Protein AF-A0A6A7AL14-F1 (afdb_monomer_lite)

InterPro domains:
  IPR000210 BTB/POZ domain [PF00651] (25-75)
  IPR000210 BTB/POZ domain [PS50097] (17-75)
  IPR011333 SKP1/BTB/POZ domain superfamily [G3DSA:3.30.710.10] (6-90)
  IPR011333 SKP1/BTB/POZ domain superfamily [SSF54695] (26-85)

pLDDT: mean 71.7, std 19.14, range [37.97, 94.56]

Sequence (100 aa):
MADDMEFNNEAQIPEIVEVEVCSGSEHETFKVLRQLLTFCAPNFAKLFAHHSVQAIKIDDVSPETFDVFLGWLVTESWRPPFTAVLHQGVHPQLDWTMKL

Foldseek 3Di:
DDDDPPPPPPPPLPQWAWEWEEEPPDIDIDTDGLCLCVVPPVVSVVVCVPSPHRYDYHYNDHPVNVVVVSVVSVVVVPDDPPPPPPPDDDDDDDDPDDDD

Organism: NCBI:txid1469910

Secondary structure (DSSP, 8-state):
--------------SEEEEEEEETTEEEEEEEEHHHHHHH-HHHHHHTSSTT--EEEEES--HHHHHHHHHHHHHHHTS-S--S--SSS-----------

Structure (mmCIF, N/CA/C/O backbone):
data_AF-A0A6A7AL14-F1
#
_entry.id   AF-A0A6A7AL14-F1
#
loop_
_atom_site.group_PDB
_atom_site.id
_atom_site.type_symbol
_atom_site.label_atom_id
_atom_site.label_alt_id
_atom_site.label_comp_id
_atom_site.label_asym_id
_atom_site.label_entity_id
_atom_site.label_seq_id
_atom_site.pdbx_PDB_ins_code
_atom_site.Cartn_x
_atom_site.Cartn_y
_atom_site.Cartn_z
_atom_site.occupancy
_atom_site.B_iso_or_equiv
_atom_site.auth_seq_id
_atom_site.auth_comp_id
_atom_site.auth_asym_id
_atom_site.auth_atom_id
_atom_site.pdbx_PDB_model_num
ATOM 1 N N . MET A 1 1 ? -14.619 1.844 -48.938 1.00 43.00 1 MET A N 1
ATOM 2 C CA . MET A 1 1 ? -13.542 0.995 -48.391 1.00 43.00 1 MET A CA 1
ATOM 3 C C . MET A 1 1 ? -12.768 1.909 -47.459 1.00 43.00 1 MET A C 1
ATOM 5 O O . MET A 1 1 ? -12.113 2.803 -47.969 1.00 43.00 1 MET A O 1
ATOM 9 N N . ALA A 1 2 ? -13.163 2.006 -46.183 1.00 49.00 2 ALA A N 1
ATOM 10 C CA . ALA A 1 2 ? -12.740 1.103 -45.095 1.00 49.00 2 ALA A CA 1
ATOM 11 C C . ALA A 1 2 ? -11.200 1.048 -45.080 1.00 49.00 2 ALA A C 1
ATOM 13 O O . ALA A 1 2 ? -10.614 0.595 -46.055 1.00 49.00 2 ALA A O 1
ATOM 14 N N . ASP A 1 3 ? -10.515 1.625 -44.102 1.00 47.38 3 ASP A N 1
ATOM 15 C CA . ASP A 1 3 ? -10.616 1.189 -42.714 1.00 47.38 3 ASP A CA 1
ATOM 16 C C . ASP A 1 3 ? -10.251 2.324 -41.746 1.00 47.38 3 ASP A C 1
ATOM 18 O O . ASP A 1 3 ? -9.265 3.040 -41.935 1.00 47.38 3 ASP A O 1
ATOM 22 N N . ASP A 1 4 ? -11.104 2.480 -40.743 1.00 56.97 4 ASP A N 1
ATOM 23 C CA . ASP A 1 4 ? -10.960 3.332 -39.574 1.00 56.97 4 ASP A CA 1
ATOM 24 C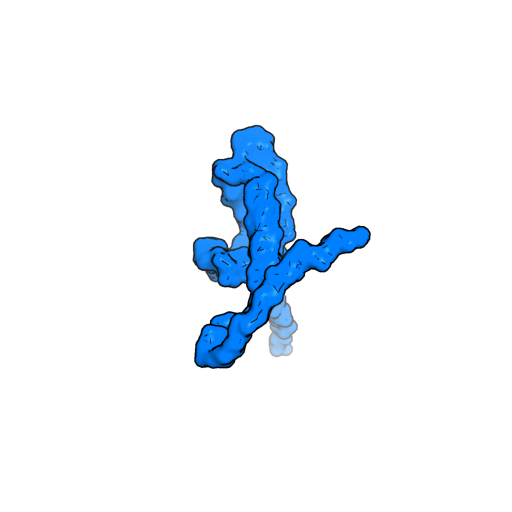 C . ASP A 1 4 ? -9.811 2.763 -38.728 1.00 56.97 4 ASP A C 1
ATOM 26 O O . ASP A 1 4 ? -9.966 1.750 -38.050 1.00 56.97 4 ASP A O 1
ATOM 30 N N . MET A 1 5 ? -8.615 3.348 -38.822 1.00 54.69 5 MET A N 1
ATOM 31 C CA . MET A 1 5 ? -7.491 2.938 -37.979 1.00 54.69 5 MET A CA 1
ATOM 32 C C . MET A 1 5 ? -7.626 3.643 -36.624 1.00 54.69 5 MET A C 1
ATOM 34 O O . MET A 1 5 ? -6.865 4.555 -36.296 1.00 54.69 5 MET A O 1
ATOM 38 N N . GLU A 1 6 ? -8.649 3.243 -35.861 1.00 52.94 6 GLU A N 1
ATOM 39 C CA . GLU A 1 6 ? -8.744 3.515 -34.430 1.00 52.94 6 GLU A CA 1
ATOM 40 C C . GLU A 1 6 ? -7.469 2.964 -33.787 1.00 52.94 6 GLU A C 1
ATOM 42 O O . GLU A 1 6 ? -7.257 1.753 -33.687 1.00 52.94 6 GLU A O 1
ATOM 47 N N . PHE A 1 7 ? -6.576 3.868 -33.383 1.00 50.09 7 PHE A N 1
ATOM 48 C CA . PHE A 1 7 ? -5.490 3.523 -32.484 1.00 50.09 7 PHE A CA 1
ATOM 49 C C . PHE A 1 7 ? -6.136 3.004 -31.210 1.00 50.09 7 PHE A C 1
ATOM 51 O O . PHE A 1 7 ? -6.687 3.770 -30.421 1.00 50.09 7 PHE A O 1
ATOM 58 N N . ASN A 1 8 ? -6.094 1.682 -31.077 1.00 45.41 8 ASN A N 1
ATOM 59 C CA . ASN A 1 8 ? -6.527 0.930 -29.923 1.00 45.41 8 ASN A CA 1
ATOM 60 C C . ASN A 1 8 ? -5.902 1.595 -28.694 1.00 45.41 8 ASN A C 1
ATOM 62 O O . ASN A 1 8 ? -4.702 1.477 -28.447 1.00 45.41 8 ASN A O 1
ATOM 66 N N . ASN A 1 9 ? -6.709 2.378 -27.983 1.00 50.41 9 ASN A N 1
ATOM 67 C CA . ASN A 1 9 ? -6.327 3.052 -26.759 1.00 50.41 9 ASN A CA 1
ATOM 68 C C . ASN A 1 9 ? -6.261 1.959 -25.691 1.00 50.41 9 ASN A C 1
ATOM 70 O O . ASN A 1 9 ? -7.194 1.800 -24.902 1.00 50.41 9 ASN A O 1
ATOM 74 N N . GLU A 1 10 ? -5.204 1.138 -25.758 1.00 51.16 10 GLU A N 1
ATOM 75 C CA . GLU A 1 10 ? -4.845 0.157 -24.743 1.00 51.16 10 GLU A CA 1
ATOM 76 C C . GLU A 1 10 ? -4.931 0.898 -23.421 1.00 51.16 10 GLU A C 1
ATOM 78 O O . GLU A 1 10 ? -4.181 1.848 -23.194 1.00 51.16 10 GLU A O 1
ATOM 83 N N . ALA A 1 11 ? -5.950 0.560 -22.628 1.00 49.00 11 ALA A N 1
ATOM 84 C CA . ALA A 1 11 ? -6.266 1.249 -21.395 1.00 49.00 11 ALA A CA 1
ATOM 85 C C . ALA A 1 11 ? -4.969 1.380 -20.599 1.00 49.00 11 ALA A C 1
ATOM 87 O O . ALA A 1 11 ? -4.434 0.370 -20.142 1.00 49.00 11 ALA A O 1
ATOM 88 N N . GLN A 1 12 ? -4.428 2.603 -20.519 1.00 54.72 12 GLN A N 1
ATOM 89 C CA . GLN A 1 12 ? -3.201 2.866 -19.782 1.00 54.72 12 GLN A CA 1
ATOM 90 C C . GLN A 1 12 ? -3.446 2.365 -18.372 1.00 54.72 12 GLN A C 1
ATOM 92 O O . GLN A 1 12 ? -4.288 2.899 -17.650 1.00 54.72 12 GLN A O 1
ATOM 97 N N . ILE A 1 13 ? -2.776 1.270 -18.027 1.00 58.41 13 ILE A N 1
ATOM 98 C CA . ILE A 1 13 ? -2.922 0.645 -16.725 1.00 58.41 13 ILE A CA 1
ATOM 99 C C . ILE A 1 13 ? -2.462 1.703 -15.728 1.00 58.41 13 ILE A C 1
ATOM 101 O O . ILE A 1 13 ? -1.310 2.135 -15.817 1.00 58.41 13 ILE A O 1
ATOM 105 N N . PRO A 1 14 ? -3.331 2.156 -14.813 1.00 59.88 14 PRO A N 1
ATOM 106 C CA . PRO A 1 14 ? -2.974 3.243 -13.929 1.00 59.88 14 PRO A CA 1
ATOM 107 C C . PRO A 1 14 ? -1.822 2.780 -13.042 1.00 59.88 14 PRO A C 1
ATOM 109 O O . PRO A 1 14 ? -1.929 1.806 -12.282 1.00 59.88 14 PRO A O 1
ATOM 112 N N . GLU A 1 15 ? -0.697 3.469 -13.221 1.00 80.88 15 GLU A N 1
ATOM 113 C CA . GLU A 1 15 ? 0.557 3.239 -12.512 1.00 80.88 15 GLU A CA 1
ATOM 114 C C . GLU A 1 15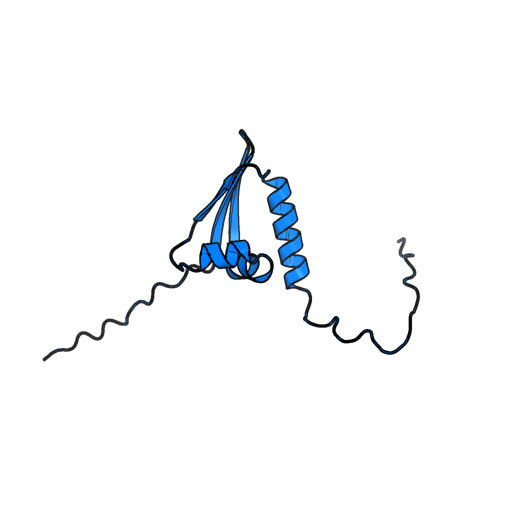 ? 0.420 3.592 -11.028 1.00 80.88 15 GLU A C 1
ATOM 116 O O . GLU A 1 15 ? 1.062 2.976 -10.181 1.00 80.88 15 GLU A O 1
ATOM 121 N N . ILE A 1 16 ? -0.477 4.527 -10.711 1.00 85.81 16 ILE A N 1
ATOM 122 C CA . ILE A 1 16 ? -0.809 4.955 -9.355 1.00 85.81 16 ILE A CA 1
ATOM 123 C C . ILE A 1 16 ? -2.130 4.305 -8.941 1.00 85.81 16 ILE A C 1
ATOM 125 O O . ILE A 1 16 ? -3.103 4.326 -9.694 1.00 85.81 16 ILE A O 1
ATOM 129 N N . VAL A 1 17 ? -2.156 3.744 -7.736 1.00 88.81 17 VAL A N 1
ATOM 130 C CA . VAL A 1 17 ? -3.340 3.170 -7.095 1.00 88.81 17 VAL A CA 1
ATOM 131 C C . VAL A 1 17 ? -3.662 3.937 -5.818 1.00 88.81 17 VAL A C 1
ATOM 133 O O . VAL A 1 17 ? -2.764 4.381 -5.099 1.00 88.81 17 VAL A O 1
ATOM 136 N N . GLU A 1 18 ? -4.950 4.100 -5.547 1.00 91.38 18 GLU A N 1
ATOM 137 C CA . GLU A 1 18 ? -5.453 4.719 -4.325 1.00 91.38 18 GLU A CA 1
ATOM 138 C C . GLU A 1 18 ? -5.673 3.637 -3.263 1.00 91.38 18 GLU A C 1
ATOM 140 O O . GLU A 1 18 ? -6.318 2.619 -3.514 1.00 91.38 18 GLU A O 1
ATOM 145 N N . VAL A 1 19 ? -5.104 3.827 -2.079 1.00 91.75 19 VAL A N 1
ATOM 146 C CA . VAL A 1 19 ? -5.248 2.914 -0.946 1.00 91.75 19 VAL A CA 1
ATOM 147 C C . VAL A 1 19 ? -5.943 3.666 0.174 1.00 91.75 19 VAL A C 1
ATOM 149 O O . VAL A 1 19 ? -5.342 4.529 0.808 1.00 91.75 19 VAL A O 1
ATOM 152 N N . GLU A 1 20 ? -7.215 3.363 0.400 1.00 93.94 20 GLU A N 1
ATOM 153 C CA . GLU A 1 20 ? -7.954 3.854 1.558 1.00 93.94 20 GLU A CA 1
ATOM 154 C C . GLU A 1 20 ? -7.662 2.944 2.752 1.00 93.94 20 GLU A C 1
ATOM 156 O O . GLU A 1 20 ? -7.944 1.748 2.714 1.00 93.94 20 GLU A O 1
ATOM 161 N N . VAL A 1 21 ? -7.094 3.501 3.814 1.00 94.44 21 VAL A N 1
ATOM 162 C CA . VAL A 1 21 ? -6.734 2.780 5.036 1.00 94.44 21 VAL A CA 1
ATOM 163 C C . VAL A 1 21 ? -7.659 3.235 6.149 1.00 94.44 21 VAL A C 1
ATOM 165 O O . VAL A 1 21 ? -7.789 4.436 6.377 1.00 94.44 21 VAL A O 1
ATOM 168 N N . CYS A 1 22 ? -8.321 2.291 6.810 1.00 91.62 22 CYS A N 1
ATOM 169 C CA . CYS A 1 22 ? -9.339 2.545 7.824 1.00 91.62 22 CYS A CA 1
ATOM 170 C C . CYS A 1 22 ? -9.025 1.795 9.128 1.00 91.62 22 CYS A C 1
ATOM 172 O O . CYS A 1 22 ? -8.849 0.577 9.123 1.00 91.62 22 CYS A O 1
ATOM 174 N N . SER A 1 23 ? -9.062 2.507 10.257 1.00 92.50 23 SER A N 1
ATOM 175 C CA . SER A 1 23 ? -8.988 1.938 11.609 1.00 92.50 23 SER A CA 1
ATOM 176 C C . SER A 1 23 ? -10.024 2.603 12.512 1.00 92.50 23 SER A C 1
ATOM 178 O O . SER A 1 23 ? -9.844 3.721 12.996 1.00 92.50 23 SER A O 1
ATOM 180 N N . GLY A 1 24 ? -11.149 1.921 12.733 1.00 88.38 24 GLY A N 1
ATOM 181 C CA . GLY A 1 24 ? -12.268 2.475 13.495 1.00 88.38 24 GLY A CA 1
ATOM 182 C C . GLY A 1 24 ? -12.833 3.739 12.837 1.00 88.38 24 GLY A C 1
ATOM 183 O O . GLY A 1 24 ? -13.444 3.661 11.775 1.00 88.38 24 GLY A O 1
ATOM 184 N N . SER A 1 25 ? -12.645 4.894 13.482 1.00 87.75 25 SER A N 1
ATOM 185 C CA . SER A 1 25 ? -13.084 6.205 12.970 1.00 87.75 25 SER A CA 1
ATOM 186 C C . SER A 1 25 ? -12.024 6.914 12.117 1.00 87.75 25 SER A C 1
ATOM 188 O O . SER A 1 25 ? -12.337 7.900 11.446 1.00 87.75 25 SER A O 1
ATOM 190 N N . GLU A 1 26 ? -10.775 6.452 12.164 1.00 90.12 26 GLU A N 1
ATOM 191 C CA . GLU A 1 26 ? -9.658 7.038 11.427 1.00 90.12 26 GLU A CA 1
ATOM 192 C C . GLU A 1 26 ? -9.632 6.479 10.007 1.00 90.12 26 GLU A C 1
ATOM 194 O O . GLU A 1 26 ? -9.732 5.266 9.809 1.00 90.12 26 GLU A O 1
ATOM 199 N N . HIS A 1 27 ? -9.497 7.361 9.019 1.00 92.69 27 HIS A N 1
ATOM 200 C CA . HIS A 1 27 ? -9.343 6.973 7.625 1.00 92.69 27 HIS A CA 1
ATOM 201 C C . HIS A 1 27 ? -8.417 7.941 6.894 1.00 92.69 27 HIS A C 1
ATOM 203 O O . HIS A 1 27 ? -8.476 9.150 7.114 1.00 92.69 27 HIS A O 1
ATOM 209 N N . GLU A 1 28 ? -7.583 7.408 6.009 1.00 94.50 28 GLU A N 1
ATOM 210 C CA . GLU A 1 28 ? -6.706 8.198 5.148 1.00 94.50 28 GLU A CA 1
ATOM 211 C C . GLU A 1 28 ? -6.547 7.516 3.789 1.00 94.50 28 GLU A C 1
ATOM 213 O O . GLU A 1 28 ? -6.620 6.291 3.677 1.00 94.50 28 GLU A O 1
ATOM 218 N N . THR A 1 29 ? -6.358 8.309 2.736 1.00 94.56 29 THR A N 1
ATOM 219 C CA . THR A 1 29 ? -6.169 7.803 1.375 1.00 94.56 29 THR A CA 1
ATOM 220 C C . THR A 1 29 ? -4.755 8.089 0.897 1.00 94.56 29 THR A C 1
ATOM 222 O O . THR A 1 29 ? -4.345 9.243 0.787 1.00 94.56 29 THR A O 1
ATOM 225 N N . PHE A 1 30 ? -4.039 7.031 0.534 1.00 91.94 30 PHE A N 1
ATOM 226 C CA . PHE A 1 30 ? -2.678 7.092 0.017 1.00 91.94 30 PHE A CA 1
ATOM 227 C C . PHE A 1 30 ? -2.670 6.886 -1.493 1.00 91.94 30 PHE A C 1
ATOM 229 O O . PHE A 1 30 ? -3.342 5.996 -2.012 1.00 91.94 30 PHE A O 1
ATOM 236 N N . LYS A 1 31 ? -1.864 7.668 -2.212 1.00 90.88 31 LYS A N 1
ATOM 237 C CA . LYS A 1 31 ? -1.594 7.455 -3.640 1.00 90.88 31 LYS A CA 1
ATOM 238 C C . LYS A 1 31 ? -0.243 6.779 -3.785 1.00 90.88 31 LYS A C 1
ATOM 240 O O . LYS A 1 31 ? 0.781 7.386 -3.480 1.00 90.88 31 LYS A O 1
ATOM 245 N N . VAL A 1 32 ? -0.241 5.528 -4.229 1.00 88.56 32 VAL A N 1
ATOM 246 C CA . VAL A 1 32 ? 0.952 4.673 -4.215 1.00 88.56 32 VAL A CA 1
ATOM 247 C C . VAL A 1 32 ? 1.214 4.117 -5.607 1.00 88.56 32 VAL A C 1
ATOM 249 O O . VAL A 1 32 ? 0.286 3.785 -6.338 1.00 88.56 32 VAL A O 1
ATOM 252 N N . LEU A 1 33 ? 2.485 3.984 -5.987 1.00 86.56 33 LEU A N 1
ATOM 253 C CA . LEU A 1 33 ? 2.850 3.298 -7.224 1.00 86.56 33 LEU A CA 1
ATOM 254 C C . LEU A 1 33 ? 2.493 1.812 -7.114 1.00 86.56 33 LEU A C 1
ATOM 256 O O . LEU A 1 33 ? 2.956 1.113 -6.209 1.00 86.56 33 LEU A O 1
ATOM 260 N N . ARG A 1 34 ? 1.718 1.303 -8.073 1.00 85.19 34 ARG A N 1
ATOM 261 C CA . ARG A 1 34 ? 1.335 -0.112 -8.164 1.00 85.19 34 ARG A CA 1
ATOM 262 C C . ARG A 1 34 ? 2.567 -1.010 -8.098 1.00 85.19 34 ARG A C 1
ATOM 264 O O . ARG A 1 34 ? 2.581 -1.973 -7.340 1.00 85.19 34 ARG A O 1
ATOM 271 N N . GLN A 1 35 ? 3.615 -0.665 -8.848 1.00 82.75 35 GLN A N 1
ATOM 272 C CA . GLN A 1 35 ? 4.859 -1.436 -8.879 1.00 82.75 35 GLN A CA 1
ATOM 273 C C . GLN A 1 35 ? 5.493 -1.568 -7.491 1.00 82.75 35 GLN A C 1
ATOM 275 O O . GLN A 1 35 ? 5.873 -2.676 -7.121 1.00 82.75 35 GLN A O 1
ATOM 280 N N . LEU A 1 36 ? 5.513 -0.489 -6.703 1.00 83.62 36 LEU A N 1
ATOM 281 C CA . LEU A 1 36 ? 6.072 -0.471 -5.349 1.00 83.62 36 LEU A CA 1
ATOM 282 C C . LEU A 1 36 ? 5.356 -1.469 -4.425 1.00 83.62 36 LEU A C 1
ATOM 284 O O . LEU A 1 36 ? 6.004 -2.264 -3.746 1.00 83.62 36 LEU A O 1
ATOM 288 N N . LEU A 1 37 ? 4.019 -1.489 -4.460 1.00 84.62 37 LEU A N 1
ATOM 289 C CA . LEU A 1 37 ? 3.219 -2.442 -3.682 1.00 84.62 37 LEU A CA 1
ATOM 290 C C . LEU A 1 37 ? 3.414 -3.883 -4.168 1.00 84.62 37 LEU A C 1
ATOM 292 O O . LEU A 1 37 ? 3.570 -4.798 -3.363 1.00 84.62 37 LEU A O 1
ATOM 296 N N . THR A 1 38 ? 3.418 -4.105 -5.484 1.00 83.94 38 THR A N 1
ATOM 297 C CA . THR A 1 38 ? 3.525 -5.463 -6.045 1.00 83.94 38 THR A CA 1
ATOM 298 C C . THR A 1 38 ? 4.917 -6.080 -5.920 1.00 83.94 38 THR A C 1
ATOM 300 O O . THR A 1 38 ? 5.020 -7.303 -5.859 1.00 83.94 38 THR A O 1
ATOM 303 N N . PHE A 1 39 ? 5.973 -5.262 -5.873 1.00 77.44 39 PHE A N 1
ATOM 304 C CA . PHE A 1 39 ? 7.358 -5.730 -5.839 1.00 77.44 39 PHE A CA 1
ATOM 305 C C . PHE A 1 39 ? 7.720 -6.351 -4.487 1.00 77.44 39 PHE A C 1
ATOM 307 O O . PHE A 1 39 ? 8.248 -7.460 -4.431 1.00 77.44 39 PHE A O 1
ATOM 314 N N . CYS A 1 40 ? 7.385 -5.669 -3.395 1.00 70.25 40 CYS A N 1
ATO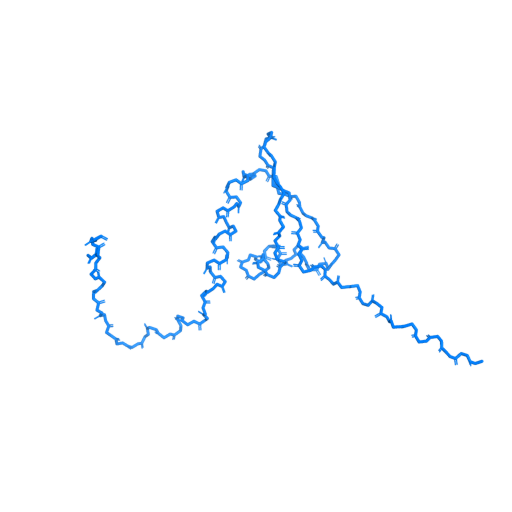M 315 C CA . CYS A 1 40 ? 7.741 -6.109 -2.046 1.00 70.25 40 CYS A CA 1
ATOM 316 C C . CYS A 1 40 ? 6.646 -6.936 -1.360 1.00 70.25 40 CYS A C 1
ATOM 31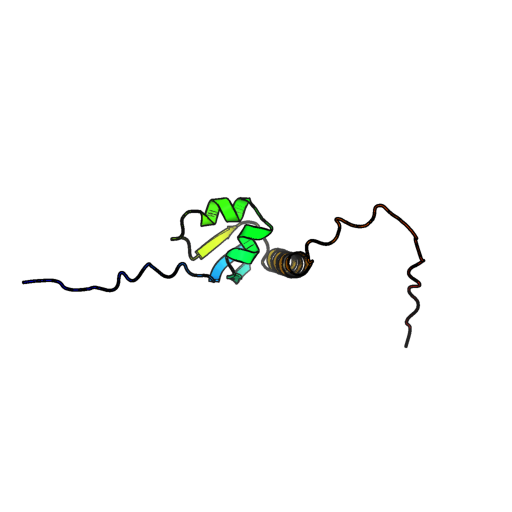8 O O . CYS A 1 40 ? 6.925 -7.610 -0.370 1.00 70.25 40 CYS A O 1
ATOM 320 N N . ALA A 1 41 ? 5.397 -6.888 -1.842 1.00 76.94 41 ALA A N 1
ATOM 321 C CA . ALA A 1 41 ? 4.273 -7.526 -1.168 1.00 76.94 41 ALA A CA 1
ATOM 322 C C . ALA A 1 41 ? 3.427 -8.388 -2.137 1.00 76.94 41 ALA A C 1
ATOM 324 O O . ALA A 1 41 ? 2.512 -7.901 -2.811 1.00 76.94 41 ALA A O 1
ATOM 325 N N . PRO A 1 42 ? 3.666 -9.716 -2.188 1.00 77.88 42 PRO A N 1
ATOM 326 C CA . PRO A 1 42 ? 3.088 -10.608 -3.201 1.00 77.88 42 PRO A CA 1
ATOM 327 C C . PRO A 1 42 ? 1.561 -10.748 -3.117 1.00 77.88 42 PRO A C 1
ATOM 329 O O . PRO A 1 42 ? 0.916 -11.146 -4.088 1.00 77.88 42 PRO A O 1
ATOM 332 N N . ASN A 1 43 ? 0.952 -10.406 -1.980 1.00 84.38 43 ASN A N 1
ATOM 333 C CA . ASN A 1 43 ? -0.504 -10.366 -1.850 1.00 84.38 43 ASN A CA 1
ATOM 334 C C . ASN A 1 43 ? -1.114 -9.209 -2.654 1.00 84.38 43 AS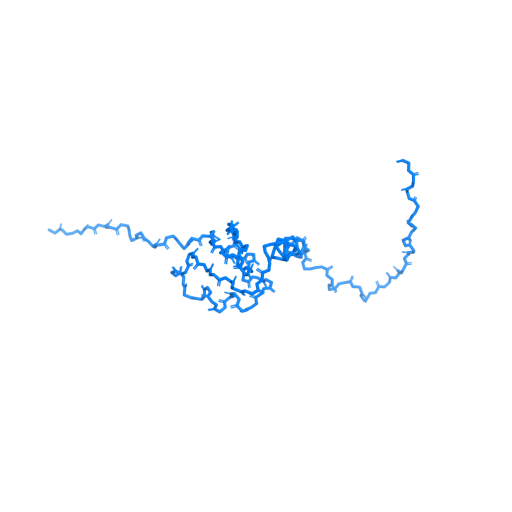N A C 1
ATOM 336 O O . ASN A 1 43 ? -2.136 -9.407 -3.309 1.00 84.38 43 ASN A O 1
ATOM 340 N N . PHE A 1 44 ? -0.451 -8.047 -2.703 1.00 82.69 44 PHE A N 1
ATOM 341 C CA . PHE A 1 44 ? -0.865 -6.950 -3.578 1.00 82.69 44 PHE A CA 1
ATOM 342 C C . PHE A 1 44 ? -0.650 -7.308 -5.051 1.00 82.69 44 PHE A C 1
ATOM 344 O O . PHE A 1 44 ? -1.489 -6.971 -5.878 1.00 82.69 44 PHE A O 1
ATOM 351 N N . A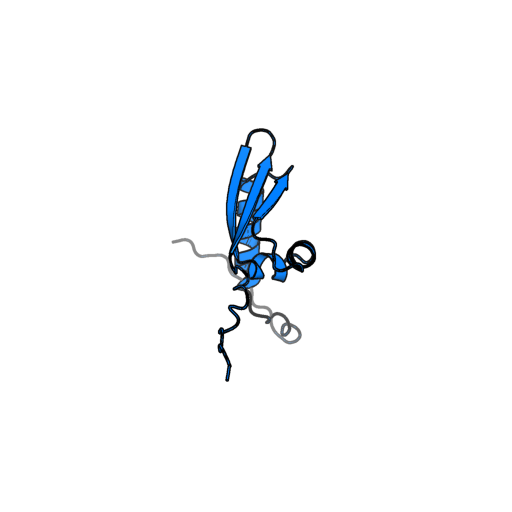LA A 1 45 ? 0.396 -8.071 -5.393 1.00 79.12 45 ALA A N 1
ATOM 352 C CA . ALA A 1 45 ? 0.587 -8.569 -6.761 1.00 79.12 45 ALA A CA 1
ATOM 353 C C . ALA A 1 45 ? -0.594 -9.426 -7.250 1.00 79.12 45 ALA A C 1
ATOM 355 O O . ALA A 1 45 ? -1.045 -9.265 -8.381 1.00 79.12 45 ALA A O 1
ATOM 356 N N . LYS A 1 46 ? -1.149 -10.286 -6.385 1.00 81.94 46 LYS A N 1
ATOM 357 C CA . LYS A 1 46 ? -2.366 -11.057 -6.699 1.00 81.94 46 LYS A CA 1
ATOM 358 C C . LYS A 1 46 ? -3.595 -10.163 -6.842 1.00 81.94 46 LYS A C 1
ATOM 360 O O . LYS A 1 46 ? -4.418 -10.392 -7.721 1.00 81.94 46 LYS A O 1
ATOM 365 N N . LEU A 1 47 ? -3.710 -9.148 -5.991 1.00 80.88 47 LEU A N 1
ATOM 366 C CA . LEU A 1 47 ? -4.853 -8.240 -5.968 1.00 80.88 47 LEU A CA 1
ATOM 367 C C . LEU A 1 47 ? -4.880 -7.307 -7.193 1.00 80.88 47 LEU A C 1
ATOM 369 O O . LEU A 1 47 ? -5.942 -7.051 -7.754 1.00 80.88 47 LEU A O 1
ATOM 373 N N . PHE A 1 48 ? -3.709 -6.881 -7.669 1.00 79.00 48 PHE A N 1
ATOM 374 C CA . PHE A 1 48 ? -3.544 -6.062 -8.873 1.00 79.00 48 PHE A CA 1
ATOM 375 C C . PHE A 1 48 ? -3.322 -6.873 -10.161 1.00 79.00 48 PHE A C 1
ATOM 377 O O . PHE A 1 48 ? -3.095 -6.269 -11.212 1.00 79.00 48 PHE A O 1
ATOM 384 N N . ALA A 1 49 ? -3.407 -8.210 -10.107 1.00 73.88 49 ALA A N 1
ATOM 385 C CA . ALA A 1 49 ? -3.291 -9.081 -11.281 1.00 73.88 49 ALA A CA 1
ATOM 386 C C . ALA A 1 49 ? -4.384 -8.790 -12.323 1.00 73.88 49 ALA A C 1
ATOM 388 O O . ALA A 1 49 ? -4.164 -8.916 -13.525 1.00 73.88 49 ALA A O 1
ATOM 389 N N . HIS A 1 50 ? -5.552 -8.338 -11.863 1.00 70.75 50 HIS A N 1
ATOM 390 C CA . HIS A 1 50 ? -6.552 -7.726 -12.723 1.00 70.75 50 HIS A CA 1
ATOM 391 C C . HIS A 1 50 ? -6.235 -6.232 -12.851 1.00 70.75 50 HIS A C 1
ATOM 393 O O . HIS A 1 50 ? -6.456 -5.441 -11.933 1.00 70.75 50 HIS A O 1
ATOM 399 N N . HIS A 1 51 ? -5.701 -5.843 -14.011 1.00 66.19 51 HIS A N 1
ATOM 400 C CA . HIS A 1 51 ? -5.212 -4.490 -14.305 1.00 66.19 51 HIS A CA 1
ATOM 401 C C . HIS A 1 51 ? -6.250 -3.361 -14.138 1.00 66.19 51 HIS A C 1
ATOM 403 O O . HIS A 1 51 ? -5.886 -2.189 -14.138 1.00 66.19 51 HIS A O 1
ATOM 409 N N . SER A 1 52 ? -7.523 -3.698 -13.936 1.00 71.81 52 SER A N 1
ATOM 410 C CA . SER A 1 52 ? -8.637 -2.772 -13.725 1.00 71.81 52 SER A CA 1
ATOM 411 C C . SER A 1 52 ? -8.731 -2.183 -12.315 1.00 71.81 52 SER A C 1
ATOM 413 O O . SER A 1 52 ? -9.476 -1.225 -12.119 1.00 71.81 52 SER A O 1
ATOM 415 N N . VAL A 1 53 ? -8.029 -2.736 -11.321 1.00 76.56 53 VAL A N 1
ATOM 416 C CA . VAL A 1 53 ? -8.103 -2.224 -9.943 1.00 76.56 53 VAL A CA 1
ATOM 417 C C . VAL A 1 53 ? -7.300 -0.928 -9.830 1.00 76.56 53 VAL A C 1
ATOM 419 O O . VAL A 1 53 ? -6.097 -0.923 -10.098 1.00 76.56 53 VAL A O 1
ATOM 422 N N . GLN A 1 54 ? -7.977 0.159 -9.452 1.00 80.56 54 GLN A N 1
ATOM 423 C CA . GLN A 1 54 ? -7.389 1.499 -9.289 1.00 80.56 54 GLN A CA 1
ATOM 424 C C . GLN A 1 54 ? -7.447 1.994 -7.844 1.00 80.56 54 GLN A C 1
ATOM 426 O O . GLN A 1 54 ? -6.625 2.811 -7.451 1.00 80.56 54 GLN A O 1
ATOM 431 N N . ALA A 1 55 ? -8.390 1.476 -7.058 1.00 86.06 55 ALA A N 1
ATOM 432 C CA . ALA A 1 55 ? -8.571 1.818 -5.661 1.00 86.06 55 ALA A CA 1
ATOM 433 C C . ALA A 1 55 ? -8.795 0.549 -4.840 1.00 86.06 55 ALA A C 1
ATOM 435 O O . ALA A 1 55 ? -9.486 -0.372 -5.287 1.00 86.06 55 ALA A O 1
ATOM 436 N N . ILE A 1 56 ? -8.198 0.501 -3.655 1.00 89.50 56 ILE A N 1
ATOM 437 C CA . ILE A 1 56 ? -8.339 -0.598 -2.704 1.00 89.50 56 ILE A CA 1
ATOM 438 C C . ILE A 1 56 ? -8.591 -0.029 -1.315 1.00 89.50 56 ILE A C 1
ATOM 440 O O . ILE A 1 56 ? -8.113 1.054 -0.987 1.00 89.50 56 ILE A O 1
ATOM 444 N N . LYS A 1 57 ? -9.330 -0.776 -0.501 1.00 91.25 57 LYS A N 1
ATOM 445 C CA . LYS A 1 57 ? -9.582 -0.438 0.894 1.00 91.25 57 LYS A CA 1
ATOM 446 C C . LYS A 1 57 ? -8.924 -1.473 1.798 1.00 91.25 57 LYS A C 1
ATOM 448 O O . LYS A 1 57 ? -9.011 -2.670 1.521 1.00 91.25 57 LYS A O 1
ATOM 453 N N . ILE A 1 58 ? -8.258 -1.002 2.843 1.00 90.88 58 ILE A N 1
ATOM 454 C CA . ILE A 1 58 ? -7.634 -1.807 3.887 1.00 90.88 58 ILE A CA 1
ATOM 455 C C . ILE A 1 58 ? -8.282 -1.405 5.205 1.00 90.88 58 ILE A C 1
ATOM 457 O O . ILE A 1 58 ? -8.037 -0.319 5.724 1.00 90.88 58 ILE A O 1
ATOM 461 N N . ASP A 1 59 ? -9.121 -2.286 5.727 1.00 91.56 59 ASP A N 1
ATOM 462 C CA . ASP A 1 59 ? -9.704 -2.147 7.055 1.00 91.56 59 ASP A CA 1
ATOM 463 C C . ASP A 1 59 ? -8.764 -2.742 8.119 1.00 91.56 59 ASP A C 1
ATOM 465 O O . ASP A 1 59 ? -7.935 -3.603 7.818 1.00 91.56 59 ASP A O 1
ATOM 469 N N . ASP A 1 60 ? -8.924 -2.300 9.369 1.00 91.56 60 ASP A N 1
ATOM 470 C CA . ASP A 1 60 ? -8.184 -2.783 10.549 1.00 91.56 60 ASP A CA 1
ATOM 471 C C . ASP A 1 60 ? -6.688 -2.405 10.579 1.00 91.56 60 ASP A C 1
ATOM 473 O O . ASP A 1 60 ? -5.892 -2.981 11.317 1.00 91.56 60 ASP A O 1
ATOM 477 N N . VAL A 1 61 ? -6.285 -1.405 9.792 1.00 91.38 61 VAL A N 1
ATOM 478 C CA . VAL A 1 61 ? -4.914 -0.874 9.792 1.00 91.38 61 VAL A CA 1
ATOM 479 C C . VAL A 1 61 ? -4.976 0.621 10.056 1.00 91.38 61 VAL A C 1
ATOM 481 O O . VAL A 1 61 ? -5.753 1.330 9.423 1.00 91.38 61 VAL A O 1
ATOM 484 N N . SER A 1 62 ? -4.173 1.121 11.000 1.00 93.50 62 SER A N 1
ATOM 485 C CA . SER A 1 62 ? -4.096 2.565 11.220 1.00 93.50 62 SER A CA 1
ATOM 486 C C . SER A 1 62 ? -3.338 3.242 10.071 1.00 93.50 62 SER A C 1
ATOM 488 O O . SER A 1 62 ? -2.332 2.690 9.607 1.00 93.50 62 SER A O 1
ATOM 490 N N . PRO A 1 63 ? -3.766 4.439 9.626 1.00 93.62 63 PRO A N 1
ATOM 491 C CA . PRO A 1 63 ? -3.050 5.212 8.610 1.00 93.62 63 PRO A CA 1
ATOM 492 C C . PRO A 1 63 ? -1.556 5.367 8.907 1.00 93.62 63 PRO A C 1
ATOM 494 O O . PRO A 1 63 ? -0.729 5.122 8.036 1.00 93.62 63 PRO A O 1
ATOM 497 N N . GLU A 1 64 ? -1.203 5.650 10.165 1.00 93.12 64 GLU A N 1
ATOM 498 C CA . GLU A 1 64 ? 0.190 5.787 10.612 1.00 93.12 64 GLU A CA 1
ATOM 499 C C . GLU A 1 64 ? 1.001 4.494 10.413 1.00 93.12 64 GLU A C 1
ATOM 501 O O . GLU A 1 64 ? 2.137 4.529 9.942 1.00 93.12 64 GLU A O 1
ATOM 506 N N . THR A 1 65 ? 0.412 3.327 10.702 1.00 93.00 65 THR A N 1
ATOM 507 C CA . THR A 1 65 ? 1.084 2.037 10.468 1.00 93.00 65 THR A CA 1
ATOM 508 C C . THR A 1 65 ? 1.317 1.806 8.978 1.00 93.00 65 THR A C 1
ATOM 510 O O . THR A 1 65 ? 2.367 1.295 8.577 1.00 93.00 65 THR A O 1
ATOM 513 N N . PHE A 1 66 ? 0.340 2.178 8.149 1.00 92.31 66 PHE A N 1
ATOM 514 C CA . PHE A 1 66 ? 0.465 2.047 6.704 1.00 92.31 66 PHE A CA 1
ATOM 515 C C . PHE A 1 66 ? 1.510 3.009 6.127 1.00 92.31 66 PHE A C 1
ATOM 517 O O . PHE A 1 66 ? 2.287 2.597 5.268 1.00 92.31 66 PHE A O 1
ATOM 524 N N . ASP A 1 67 ? 1.607 4.237 6.637 1.00 91.94 67 ASP A N 1
ATOM 525 C CA . ASP A 1 67 ? 2.645 5.198 6.247 1.00 91.94 67 ASP A CA 1
ATOM 526 C C . ASP A 1 67 ? 4.059 4.670 6.551 1.00 91.94 67 ASP A C 1
ATOM 528 O O . ASP A 1 67 ? 4.925 4.643 5.671 1.00 91.94 67 ASP A O 1
ATOM 532 N N . VAL A 1 68 ? 4.272 4.110 7.749 1.00 91.62 68 VAL A N 1
ATOM 533 C CA . VAL A 1 68 ? 5.543 3.454 8.110 1.00 91.62 68 VAL A CA 1
ATOM 534 C C . VAL A 1 68 ? 5.860 2.294 7.160 1.00 91.62 68 VAL A C 1
ATOM 536 O O . VAL A 1 68 ? 7.008 2.134 6.730 1.00 91.62 68 VAL A O 1
ATOM 539 N N . PHE A 1 69 ? 4.854 1.494 6.796 1.00 89.94 69 PHE A N 1
ATOM 540 C CA . PHE A 1 69 ? 5.013 0.418 5.818 1.00 89.94 69 PHE A CA 1
ATOM 541 C C . PHE A 1 69 ? 5.413 0.954 4.436 1.00 89.94 69 PHE A C 1
ATOM 543 O O . PHE A 1 69 ? 6.349 0.424 3.834 1.00 89.94 69 PHE A O 1
ATOM 550 N N . LEU A 1 70 ? 4.785 2.030 3.950 1.00 88.56 70 LEU A N 1
ATOM 551 C CA . LEU A 1 70 ? 5.183 2.682 2.699 1.00 88.56 70 LEU A CA 1
ATOM 552 C C . LEU A 1 70 ? 6.626 3.205 2.764 1.00 88.56 70 LEU A C 1
ATOM 554 O O . LEU A 1 70 ? 7.394 3.002 1.821 1.00 88.56 70 LEU A O 1
ATOM 558 N N . GLY A 1 71 ? 7.032 3.810 3.881 1.00 87.44 71 GLY A N 1
ATOM 559 C CA . GLY A 1 71 ? 8.414 4.251 4.093 1.00 87.44 71 GLY A CA 1
ATOM 560 C C . GLY A 1 71 ? 9.423 3.096 4.031 1.00 87.44 71 GLY A C 1
ATOM 561 O O . GLY A 1 71 ? 10.488 3.217 3.411 1.00 87.44 71 GLY A O 1
ATOM 562 N N . TRP A 1 72 ? 9.072 1.942 4.607 1.00 85.56 72 TRP A N 1
ATOM 563 C CA . TRP A 1 72 ? 9.875 0.722 4.509 1.00 85.56 72 TRP A CA 1
ATOM 564 C C . TRP A 1 72 ? 9.961 0.206 3.066 1.00 85.56 72 TRP A C 1
ATOM 566 O O . TRP A 1 72 ? 11.062 -0.083 2.593 1.00 85.56 72 TRP A O 1
ATOM 576 N N . LEU A 1 73 ? 8.842 0.185 2.333 1.00 84.56 73 LEU A N 1
ATOM 577 C CA . LEU A 1 73 ? 8.796 -0.223 0.925 1.00 84.56 73 LEU A CA 1
ATOM 578 C C . LEU A 1 73 ? 9.714 0.615 0.034 1.00 84.56 73 LEU A C 1
ATOM 580 O O . LEU A 1 73 ? 10.439 0.065 -0.799 1.00 84.56 73 LEU A O 1
ATOM 584 N N . VAL A 1 74 ? 9.699 1.938 0.205 1.00 81.75 74 VAL A N 1
ATOM 585 C CA . VAL A 1 74 ? 10.572 2.849 -0.551 1.00 81.75 74 VAL A CA 1
ATOM 586 C C . VAL A 1 74 ? 12.042 2.577 -0.222 1.00 81.75 74 VAL A C 1
ATOM 588 O O . VAL A 1 74 ? 12.878 2.520 -1.124 1.00 81.75 74 VAL A O 1
ATOM 591 N N . THR A 1 75 ? 12.354 2.345 1.054 1.00 79.94 75 THR A N 1
ATOM 592 C CA . THR A 1 75 ? 13.724 2.073 1.513 1.00 79.94 75 THR A CA 1
ATOM 593 C C . THR A 1 75 ? 14.261 0.739 0.986 1.00 79.94 75 THR A C 1
ATOM 595 O O . THR A 1 75 ? 15.416 0.664 0.562 1.00 79.94 75 THR A O 1
ATOM 598 N N . GLU A 1 76 ? 13.444 -0.318 0.981 1.00 70.69 76 GLU A N 1
ATOM 599 C CA . GLU A 1 76 ? 13.835 -1.620 0.430 1.00 70.69 76 GLU A CA 1
ATOM 600 C C . GLU A 1 76 ? 13.912 -1.616 -1.096 1.00 70.69 76 GLU A C 1
ATOM 602 O O . GLU A 1 76 ? 14.835 -2.203 -1.657 1.00 70.69 76 GLU A O 1
ATOM 607 N N . SER A 1 77 ? 13.014 -0.895 -1.772 1.00 60.53 77 SER A N 1
ATOM 608 C CA . SER A 1 77 ? 13.047 -0.744 -3.234 1.00 60.53 77 SER A CA 1
ATOM 609 C C . SER A 1 77 ? 14.278 0.022 -3.718 1.00 60.53 77 SER A C 1
ATOM 611 O O . SER A 1 77 ? 14.702 -0.142 -4.861 1.00 60.53 77 SER A O 1
ATOM 613 N N . TRP A 1 78 ? 14.885 0.835 -2.847 1.00 55.28 78 TRP A N 1
ATOM 614 C CA . TRP A 1 78 ? 16.134 1.535 -3.137 1.00 55.28 78 TRP A CA 1
ATOM 615 C C . TRP A 1 78 ? 17.390 0.704 -2.841 1.00 55.28 78 TRP A C 1
ATOM 617 O O . TRP A 1 78 ? 18.500 1.149 -3.142 1.00 55.28 78 TRP A O 1
ATOM 627 N N . ARG A 1 79 ? 17.257 -0.520 -2.305 1.00 54.72 79 ARG A N 1
ATOM 628 C CA . ARG A 1 79 ? 18.394 -1.442 -2.215 1.00 54.72 79 ARG A CA 1
ATOM 629 C C . ARG A 1 79 ? 18.644 -2.068 -3.591 1.00 54.72 79 ARG A C 1
ATOM 631 O O . ARG A 1 79 ? 17.817 -2.852 -4.053 1.00 54.72 79 ARG A O 1
ATOM 638 N N . PRO A 1 80 ? 19.782 -1.787 -4.256 1.00 44.78 80 PRO A N 1
ATOM 639 C CA . PRO A 1 80 ? 20.155 -2.553 -5.438 1.00 44.78 80 PRO A CA 1
ATOM 640 C C . PRO A 1 80 ? 20.284 -4.041 -5.060 1.00 44.78 80 PRO A C 1
ATOM 642 O O . PRO A 1 80 ? 20.600 -4.345 -3.904 1.00 44.78 80 PRO A O 1
ATOM 645 N N . PRO A 1 81 ? 20.085 -4.984 -6.002 1.00 46.47 81 PRO A N 1
ATOM 646 C CA . PRO A 1 81 ? 20.294 -6.412 -5.769 1.00 46.47 81 PRO A CA 1
ATOM 647 C C . PRO A 1 81 ? 21.796 -6.694 -5.589 1.00 46.47 81 PRO A C 1
ATOM 649 O O . PRO A 1 81 ? 22.468 -7.191 -6.486 1.00 46.47 81 PRO A O 1
ATOM 652 N N . PHE A 1 82 ? 22.362 -6.308 -4.448 1.00 42.94 82 PHE A N 1
ATOM 653 C CA . PHE A 1 82 ? 23.792 -6.400 -4.162 1.00 42.94 82 PHE A CA 1
ATOM 654 C C . PHE A 1 82 ? 24.048 -6.769 -2.697 1.00 42.94 82 PHE A C 1
ATOM 656 O O . PHE A 1 82 ? 24.841 -6.159 -1.992 1.00 42.94 82 PHE A O 1
ATOM 663 N N . THR A 1 83 ? 23.396 -7.832 -2.234 1.00 46.56 83 THR A N 1
ATOM 664 C CA . THR A 1 83 ? 23.883 -8.638 -1.099 1.00 46.56 83 THR A CA 1
ATOM 665 C C . THR A 1 83 ? 24.220 -10.067 -1.531 1.00 46.56 83 THR A C 1
ATOM 667 O O . THR A 1 83 ? 24.286 -10.974 -0.712 1.00 46.56 83 THR A O 1
ATOM 670 N N . ALA A 1 84 ? 24.505 -10.273 -2.823 1.00 42.81 84 ALA A N 1
ATOM 671 C CA . ALA A 1 84 ? 25.086 -11.515 -3.337 1.00 42.81 84 ALA A CA 1
ATOM 672 C C . ALA A 1 84 ? 26.627 -11.571 -3.217 1.00 42.81 84 ALA A C 1
ATOM 674 O O . ALA A 1 84 ? 27.233 -12.560 -3.614 1.00 42.81 84 ALA A O 1
ATOM 675 N N . VAL A 1 85 ? 27.283 -10.549 -2.649 1.00 45.38 85 VAL A N 1
ATOM 676 C CA . VAL A 1 85 ? 28.739 -10.558 -2.418 1.00 45.38 85 VAL A CA 1
ATOM 677 C C . VAL A 1 85 ? 29.058 -10.131 -0.987 1.00 45.38 85 VAL A C 1
ATOM 679 O O . VAL A 1 85 ? 29.540 -9.035 -0.748 1.00 45.38 85 VAL A O 1
ATOM 682 N N . LEU A 1 86 ? 28.806 -11.013 -0.018 1.00 42.22 86 LEU A N 1
ATOM 683 C CA . LEU A 1 86 ? 29.545 -11.034 1.254 1.00 42.22 86 LEU A CA 1
ATOM 684 C C . LEU A 1 86 ? 29.896 -12.477 1.634 1.00 42.22 86 LEU A C 1
ATOM 686 O O . LEU A 1 86 ? 29.689 -12.927 2.755 1.00 42.22 86 LEU A O 1
ATOM 690 N N . HIS A 1 87 ? 30.457 -13.212 0.674 1.00 46.84 87 HIS A N 1
ATOM 691 C CA . HIS A 1 87 ? 31.190 -14.441 0.963 1.00 46.84 87 HIS A CA 1
ATOM 692 C C . HIS A 1 87 ? 32.581 -14.415 0.327 1.00 46.84 87 HIS A C 1
ATOM 694 O O . HIS A 1 87 ? 32.982 -15.350 -0.350 1.00 46.84 87 HIS A O 1
ATOM 700 N N . GLN A 1 88 ? 33.332 -13.335 0.561 1.00 44.09 88 GLN A N 1
ATOM 701 C CA . GLN A 1 88 ? 34.775 -13.430 0.795 1.00 44.09 88 GLN A CA 1
ATOM 702 C C . GLN A 1 88 ? 35.342 -12.091 1.276 1.00 44.09 88 GLN A C 1
ATOM 704 O O . GLN A 1 88 ? 35.470 -11.149 0.506 1.00 44.09 88 GLN A O 1
ATOM 709 N N . GLY A 1 89 ? 35.757 -12.059 2.544 1.00 48.97 89 GLY A N 1
ATOM 710 C CA . GLY A 1 89 ? 36.847 -11.196 2.990 1.00 48.97 89 GLY A CA 1
ATOM 711 C C . GLY A 1 89 ? 36.458 -9.880 3.664 1.00 48.97 89 GLY A C 1
ATOM 712 O O . GLY A 1 89 ? 36.064 -8.925 3.015 1.00 48.97 89 GLY A O 1
ATOM 713 N N . VAL A 1 90 ? 36.785 -9.831 4.957 1.00 40.81 90 VAL A N 1
ATOM 714 C CA . VAL A 1 90 ? 37.142 -8.640 5.745 1.00 40.81 90 VAL A CA 1
ATOM 715 C C . VAL A 1 90 ? 35.984 -7.814 6.315 1.00 40.81 90 VAL A C 1
ATOM 717 O O . VAL A 1 90 ? 35.396 -6.943 5.691 1.00 40.81 90 VAL A O 1
ATOM 720 N N . HIS A 1 91 ? 35.769 -8.062 7.603 1.00 45.59 91 HIS A N 1
ATOM 721 C CA . HIS A 1 91 ? 35.206 -7.146 8.586 1.00 45.59 91 HIS A CA 1
ATOM 722 C C . HIS A 1 91 ? 36.121 -5.912 8.735 1.00 45.59 91 HIS A C 1
ATOM 724 O O . HIS A 1 91 ? 37.315 -6.087 8.995 1.00 45.59 91 HIS A O 1
ATOM 730 N N . PRO A 1 92 ? 35.589 -4.683 8.663 1.00 47.56 92 PRO A N 1
ATOM 731 C CA . PRO A 1 92 ? 36.070 -3.642 9.565 1.00 47.56 92 PRO A CA 1
ATOM 732 C C . PRO A 1 92 ? 34.913 -3.013 10.352 1.00 47.56 92 PRO A C 1
ATOM 734 O O . PRO A 1 92 ? 33.825 -2.777 9.834 1.00 47.56 92 PRO A O 1
ATOM 737 N N . GLN A 1 93 ? 35.175 -2.791 11.640 1.00 47.94 93 GLN A N 1
ATOM 738 C CA . GLN A 1 93 ? 34.298 -2.147 12.617 1.00 47.94 93 GLN A CA 1
ATOM 739 C C . GLN A 1 93 ? 33.645 -0.875 12.056 1.00 47.94 93 GLN A C 1
ATOM 741 O O . GLN A 1 93 ? 34.349 0.041 11.636 1.00 47.94 93 GLN A O 1
ATOM 746 N N . LEU A 1 94 ? 32.312 -0.786 12.128 1.00 43.22 94 LEU A N 1
ATOM 747 C CA . LEU A 1 94 ? 31.636 0.509 12.114 1.00 43.22 94 LEU A CA 1
ATOM 748 C C . LEU A 1 94 ? 31.880 1.190 13.467 1.00 43.22 94 LEU A C 1
ATOM 750 O O . LEU A 1 94 ? 31.312 0.796 14.484 1.00 43.22 94 LEU A O 1
ATOM 754 N N . ASP A 1 95 ? 32.749 2.196 13.458 1.00 43.78 95 ASP A N 1
ATOM 755 C CA . ASP A 1 95 ? 32.883 3.185 14.523 1.00 43.78 95 ASP A CA 1
ATOM 756 C C . ASP A 1 95 ? 31.689 4.152 14.443 1.00 43.78 95 ASP A C 1
ATOM 758 O O . ASP A 1 95 ? 31.528 4.877 13.463 1.00 43.78 95 ASP A O 1
ATOM 762 N N . TRP A 1 96 ? 30.807 4.136 15.446 1.00 49.94 96 TRP A N 1
ATOM 763 C CA . TRP A 1 96 ? 29.642 5.030 15.531 1.00 49.94 96 TRP A CA 1
ATOM 764 C C . TRP A 1 96 ? 29.944 6.351 16.252 1.00 49.94 96 TRP A C 1
ATOM 766 O O . TRP A 1 96 ? 29.095 6.873 16.976 1.00 49.94 96 TRP A O 1
ATOM 776 N N . THR A 1 97 ? 31.129 6.938 16.064 1.00 61.16 97 THR A N 1
ATOM 777 C CA . THR A 1 97 ? 31.434 8.258 16.631 1.00 61.16 97 THR A CA 1
ATOM 778 C C . THR A 1 97 ? 31.440 9.342 15.550 1.00 61.16 97 THR A C 1
ATOM 780 O O . THR A 1 97 ? 32.461 9.726 14.996 1.00 61.16 97 THR A O 1
ATOM 783 N N . MET A 1 98 ? 30.268 9.909 15.263 1.00 37.97 98 MET A N 1
ATOM 784 C CA . MET A 1 98 ? 30.209 11.292 14.785 1.00 37.97 98 MET A CA 1
ATOM 785 C C . MET A 1 98 ? 29.224 12.073 15.639 1.00 37.97 98 MET A C 1
ATOM 787 O O . MET A 1 98 ? 28.016 12.097 15.427 1.00 37.97 98 MET A O 1
ATOM 791 N N . LYS A 1 99 ? 29.818 12.683 16.660 1.00 46.94 99 LYS A N 1
ATOM 792 C CA . LYS A 1 99 ? 29.311 13.829 17.391 1.00 46.94 99 LYS A CA 1
ATOM 793 C C . LYS A 1 99 ? 30.004 15.034 16.765 1.00 46.94 99 LYS A C 1
ATOM 795 O O . LYS A 1 99 ? 31.227 15.098 16.863 1.00 46.94 99 LYS A O 1
ATOM 800 N N . LEU A 1 100 ? 29.245 15.921 16.129 1.00 43.22 100 LEU A N 1
ATOM 801 C CA . LEU A 1 100 ? 29.512 17.357 15.999 1.00 43.22 100 LEU A CA 1
ATOM 802 C C . LEU A 1 100 ? 28.220 18.042 15.553 1.00 43.22 100 LEU A C 1
ATOM 804 O O . LEU A 1 100 ? 27.725 17.698 14.460 1.00 43.22 100 LEU A O 1
#

Radius of gyration: 21.18 Å; chains: 1; bounding box: 51×32×66 Å